Protein AF-A0A1A8WG70-F1 (afdb_monomer_lite)

Radius of gyration: 18.9 Å; chains: 1; bounding box: 45×15×54 Å

Foldseek 3Di:
DVVVLVVVLVVLVVVLVVLVVVLVVLVVVLVPQPPDDVDPVSVVVNVVSVVVNVVSVVVSVVSVVVSVVSVVVVPPVPDDD

Sequence (81 aa):
LKEDTEQKISSIEKQLILLKLEKTNRESELIRCPQYGRRTEEIKKKKFLEGKLKYLDEKINILNKSLKLIRLHGSSTGGVV

Organism: NCBI:txid864141

Secondary structure (DSSP, 8-state):
-HHHHHHHHHHHHHHHHHHHHHHHHHHHHHHTS-TT--SHHHHHHHHHHHHHHHHHHHHHHHHHHHHHHHHHHHHTTS---

pLDDT: mean 76.58, std 12.91, range [40.34, 90.62]

Structure (mmCIF, N/CA/C/O backbone):
data_AF-A0A1A8WG70-F1
#
_entry.id   AF-A0A1A8WG70-F1
#
loop_
_atom_site.group_PDB
_atom_site.id
_atom_site.type_symbol
_atom_site.label_atom_id
_atom_site.label_alt_id
_atom_site.label_comp_id
_atom_site.label_asym_id
_atom_site.label_entity_id
_atom_site.label_seq_id
_atom_site.pdbx_PDB_ins_code
_atom_site.Cartn_x
_atom_site.Cartn_y
_atom_site.Cartn_z
_atom_site.occupancy
_atom_site.B_iso_or_equiv
_atom_site.auth_seq_id
_atom_site.auth_comp_id
_atom_site.auth_asym_id
_atom_site.auth_atom_id
_atom_site.pdbx_PDB_model_num
ATOM 1 N N . LEU A 1 1 ? -13.107 -4.854 25.327 1.00 54.88 1 LEU A N 1
ATOM 2 C CA . LEU A 1 1 ? -13.710 -4.175 24.149 1.00 54.88 1 LEU A CA 1
ATOM 3 C C . LEU A 1 1 ? -12.895 -2.962 23.681 1.00 54.88 1 LEU A C 1
ATOM 5 O O . LEU A 1 1 ? -12.561 -2.924 22.503 1.00 54.88 1 LEU A O 1
ATOM 9 N N . LYS A 1 2 ? -12.511 -2.014 24.558 1.00 57.38 2 LYS A N 1
ATOM 10 C CA . LYS A 1 2 ? -11.629 -0.883 24.180 1.00 57.38 2 LYS A CA 1
ATOM 11 C C . LYS A 1 2 ? -10.229 -1.318 23.716 1.00 57.38 2 LYS A C 1
ATOM 13 O O . LYS A 1 2 ? -9.824 -0.947 22.622 1.00 57.38 2 LYS A O 1
ATOM 18 N N . GLU A 1 3 ? -9.571 -2.188 24.478 1.00 62.59 3 GLU A N 1
ATOM 19 C CA . GLU A 1 3 ? -8.192 -2.634 24.206 1.00 62.59 3 GLU A CA 1
ATOM 20 C C . GLU A 1 3 ? -8.045 -3.376 22.856 1.00 62.59 3 GLU A C 1
ATOM 22 O O . GLU A 1 3 ? -7.103 -3.141 22.105 1.00 62.59 3 GLU A O 1
ATOM 27 N N . ASP A 1 4 ? -9.047 -4.181 22.475 1.00 72.56 4 ASP A N 1
ATOM 28 C CA . ASP A 1 4 ? -9.111 -4.876 21.172 1.00 72.56 4 ASP A CA 1
ATOM 29 C C . ASP A 1 4 ? -9.233 -3.894 19.991 1.00 72.56 4 ASP A C 1
ATOM 31 O O . ASP A 1 4 ? -8.670 -4.093 18.911 1.00 72.56 4 ASP A O 1
ATOM 35 N N . THR A 1 5 ? -9.942 -2.783 20.211 1.00 72.06 5 THR A N 1
ATOM 36 C CA . THR A 1 5 ? -10.141 -1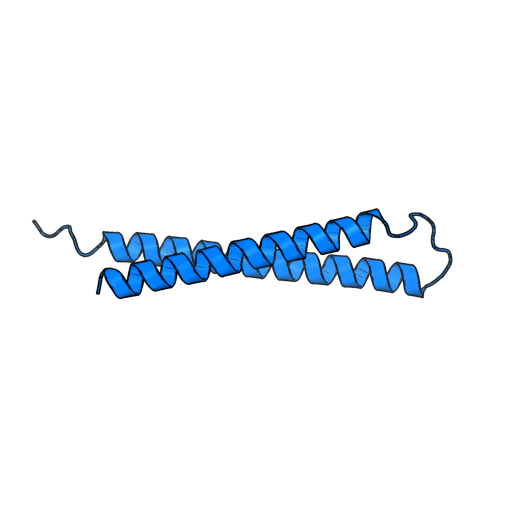.736 19.202 1.00 72.06 5 THR A CA 1
ATOM 37 C C . THR A 1 5 ? -8.865 -0.915 19.016 1.00 72.06 5 THR A C 1
ATOM 39 O O . THR A 1 5 ? -8.478 -0.630 17.883 1.00 72.06 5 THR A O 1
ATOM 42 N N . GLU A 1 6 ? -8.163 -0.588 20.102 1.00 80.31 6 GLU A N 1
ATOM 43 C CA . GLU A 1 6 ? -6.881 0.127 20.059 1.00 80.31 6 GLU A CA 1
ATOM 44 C C . GLU A 1 6 ? -5.774 -0.711 19.407 1.00 80.31 6 GLU A C 1
ATOM 46 O O . GLU A 1 6 ? -5.025 -0.200 18.571 1.00 80.31 6 GLU A O 1
ATOM 51 N N . GLN A 1 7 ? -5.718 -2.017 19.688 1.00 81.75 7 GLN A N 1
ATOM 52 C CA . GLN A 1 7 ? -4.793 -2.927 19.008 1.00 81.75 7 GLN A CA 1
ATOM 53 C C . GLN A 1 7 ? -5.084 -3.041 17.506 1.00 81.75 7 GLN A C 1
ATOM 55 O O . GLN A 1 7 ? -4.154 -3.015 16.693 1.00 81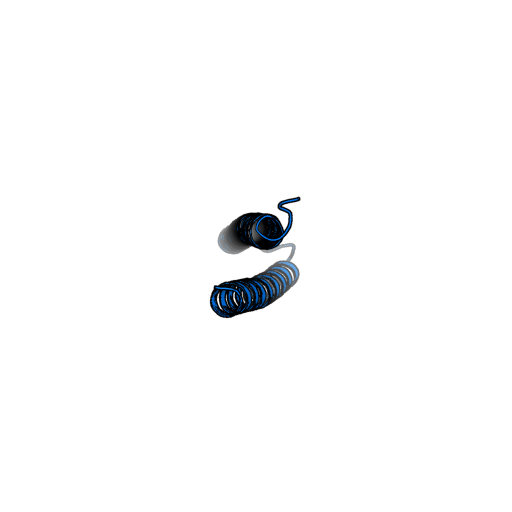.75 7 GLN A O 1
ATOM 60 N N . LYS A 1 8 ? -6.364 -3.099 17.108 1.00 79.88 8 LYS A N 1
ATOM 61 C CA . LYS A 1 8 ? -6.764 -3.061 15.690 1.00 79.88 8 LYS A CA 1
ATOM 62 C C . LYS A 1 8 ? -6.359 -1.756 15.011 1.00 79.88 8 LYS A C 1
ATOM 64 O O . LYS A 1 8 ? -5.820 -1.803 13.907 1.00 79.88 8 LYS A O 1
ATOM 69 N N . ILE A 1 9 ? -6.563 -0.612 15.665 1.00 81.81 9 ILE A N 1
ATOM 70 C CA . ILE A 1 9 ? -6.138 0.697 15.147 1.00 81.81 9 ILE A CA 1
ATOM 71 C C . ILE A 1 9 ? -4.616 0.722 14.968 1.00 81.81 9 ILE A C 1
ATOM 73 O O . ILE A 1 9 ? -4.149 1.017 13.870 1.00 81.81 9 ILE A O 1
ATOM 77 N N . SER A 1 10 ? -3.850 0.319 15.987 1.00 85.62 10 SER A N 1
ATOM 78 C CA . SER A 1 10 ? -2.383 0.276 15.923 1.00 85.62 10 SER A CA 1
ATOM 79 C C . SER A 1 10 ? -1.874 -0.649 14.810 1.00 85.62 10 SER A C 1
ATOM 81 O O . SER A 1 10 ? -0.928 -0.316 14.095 1.00 85.62 10 SER A O 1
ATOM 83 N N . SER A 1 11 ? -2.521 -1.802 14.610 1.00 87.00 11 SER A N 1
ATOM 84 C CA . SER A 1 11 ? -2.191 -2.728 13.521 1.00 87.00 11 SER A CA 1
ATOM 85 C C . SER A 1 11 ? -2.432 -2.102 12.143 1.00 87.00 11 SER A C 1
ATOM 87 O O . SER A 1 11 ? -1.558 -2.164 11.275 1.00 87.00 11 SER A O 1
ATOM 89 N N . ILE A 1 12 ? -3.574 -1.432 11.948 1.00 83.50 12 ILE A N 1
ATOM 90 C CA . ILE A 1 12 ? -3.895 -0.740 10.691 1.00 83.50 12 ILE A CA 1
ATOM 91 C C . ILE A 1 12 ? -2.923 0.422 10.444 1.00 83.50 12 ILE A C 1
ATOM 93 O O . ILE A 1 12 ? -2.455 0.597 9.320 1.00 83.50 12 ILE A O 1
ATOM 97 N N . GLU A 1 13 ? -2.556 1.183 11.476 1.00 82.56 13 GLU A N 1
ATOM 98 C CA . GLU A 1 13 ? -1.580 2.275 11.366 1.00 82.56 13 GLU A CA 1
ATOM 99 C C . GLU A 1 13 ? -0.189 1.767 10.974 1.00 82.56 13 GLU A C 1
ATOM 101 O O . GLU A 1 13 ? 0.426 2.312 10.055 1.00 82.56 13 GLU A O 1
ATOM 106 N N . LYS A 1 14 ? 0.285 0.671 11.581 1.00 90.00 14 LYS A N 1
ATOM 107 C CA . LYS A 1 14 ? 1.547 0.022 11.187 1.00 90.00 14 LYS A CA 1
ATOM 108 C C . LYS A 1 14 ? 1.510 -0.453 9.734 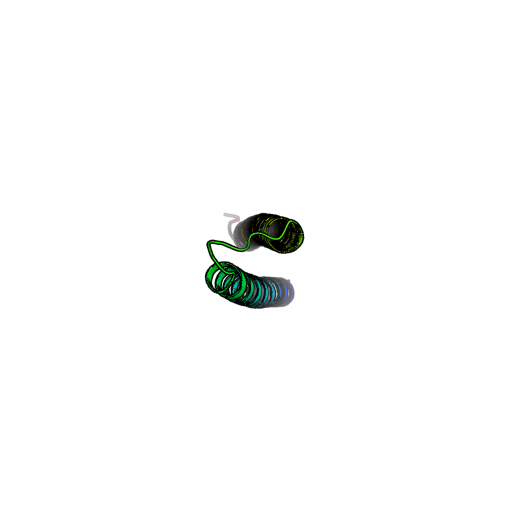1.00 90.00 14 LYS A C 1
ATOM 110 O O . LYS A 1 14 ? 2.461 -0.214 8.990 1.00 90.00 14 LYS A O 1
ATOM 115 N N . GLN A 1 15 ? 0.407 -1.068 9.299 1.00 86.69 15 GLN A N 1
ATOM 116 C CA . GLN A 1 15 ? 0.235 -1.477 7.901 1.00 86.69 15 GLN A CA 1
ATOM 117 C C . GLN A 1 15 ? 0.249 -0.276 6.948 1.00 86.69 15 GLN A C 1
ATOM 119 O O . GLN A 1 15 ? 0.881 -0.342 5.896 1.00 86.69 15 GLN A O 1
ATOM 124 N N . LEU A 1 16 ? -0.383 0.840 7.318 1.00 86.69 16 LEU A N 1
ATOM 125 C CA . LEU A 1 16 ? -0.361 2.072 6.527 1.00 86.69 16 LEU A CA 1
ATOM 126 C C . LEU A 1 16 ? 1.053 2.650 6.396 1.00 86.69 1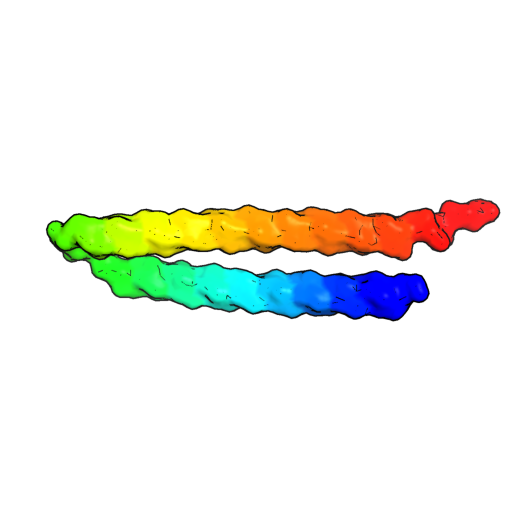6 LEU A C 1
ATOM 128 O O . LEU A 1 16 ? 1.425 3.078 5.304 1.00 86.69 16 LEU A O 1
ATOM 132 N N . ILE A 1 17 ? 1.848 2.648 7.470 1.00 88.62 17 ILE A N 1
ATOM 133 C CA . ILE A 1 17 ? 3.246 3.106 7.435 1.00 88.62 17 ILE A CA 1
ATOM 134 C C . ILE A 1 17 ? 4.067 2.237 6.476 1.00 88.62 17 ILE A C 1
ATOM 136 O O . ILE A 1 17 ? 4.758 2.769 5.609 1.00 88.62 17 ILE A O 1
ATO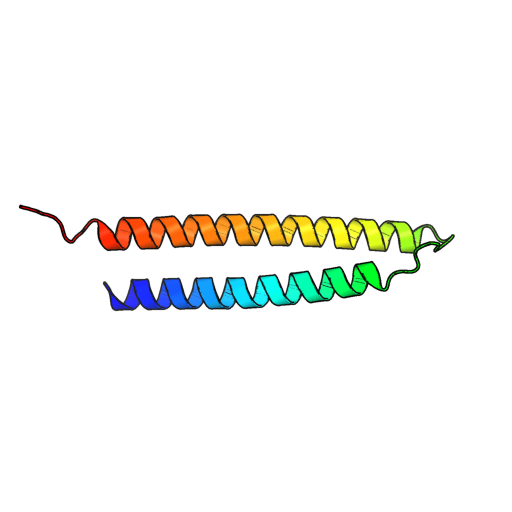M 140 N N . LEU A 1 18 ? 3.946 0.910 6.579 1.00 89.94 18 LEU A N 1
ATOM 141 C CA . LEU A 1 18 ? 4.654 -0.023 5.698 1.00 89.94 18 LEU A CA 1
ATOM 142 C C . LEU A 1 18 ? 4.260 0.160 4.227 1.00 89.94 18 LEU A C 1
ATOM 144 O O . LEU A 1 18 ? 5.129 0.199 3.359 1.00 89.94 18 LEU A O 1
ATOM 148 N N . LEU A 1 19 ? 2.966 0.331 3.940 1.00 85.38 19 LEU A N 1
ATOM 149 C CA . LEU A 1 19 ? 2.477 0.560 2.577 1.00 85.38 19 LEU A CA 1
ATOM 150 C C . LEU A 1 19 ? 2.959 1.900 2.007 1.00 85.38 19 LEU A C 1
ATOM 152 O O . LEU A 1 19 ? 3.309 1.965 0.830 1.00 85.38 19 LEU A O 1
ATOM 156 N N . LYS A 1 20 ? 3.022 2.959 2.826 1.00 84.00 20 LYS A N 1
ATOM 157 C CA . LYS A 1 20 ? 3.583 4.258 2.418 1.00 84.00 20 LYS A CA 1
ATOM 158 C C . LYS A 1 20 ? 5.076 4.157 2.114 1.00 84.00 20 LYS A C 1
ATOM 160 O O . LYS A 1 20 ? 5.503 4.663 1.084 1.00 84.00 20 LYS A O 1
ATOM 165 N N . LEU A 1 21 ? 5.850 3.467 2.954 1.00 88.25 21 LEU A N 1
ATOM 166 C CA . LEU A 1 21 ? 7.275 3.219 2.701 1.00 88.25 21 LEU A CA 1
ATOM 167 C C . LEU A 1 21 ? 7.488 2.431 1.405 1.00 88.25 21 LEU A C 1
ATOM 169 O O . LEU A 1 21 ? 8.333 2.795 0.588 1.00 88.25 21 LEU A O 1
ATOM 173 N N . GLU A 1 22 ? 6.693 1.383 1.183 1.00 85.62 22 GLU A N 1
ATOM 174 C CA . GLU A 1 22 ? 6.766 0.585 -0.040 1.00 85.62 22 GLU A CA 1
ATOM 175 C C . GLU A 1 22 ? 6.404 1.411 -1.287 1.00 85.62 22 GLU A C 1
ATOM 177 O O . GLU A 1 22 ? 7.064 1.290 -2.324 1.00 85.62 22 GLU A O 1
ATOM 182 N N . LYS A 1 23 ? 5.396 2.288 -1.174 1.00 81.25 23 LYS A N 1
ATOM 183 C CA . LYS A 1 23 ? 5.025 3.250 -2.217 1.00 81.25 23 LYS A CA 1
ATOM 184 C C . LYS A 1 23 ? 6.194 4.184 -2.536 1.00 81.25 23 LYS A C 1
ATOM 186 O O . LYS A 1 23 ? 6.631 4.218 -3.682 1.00 81.25 23 LYS A O 1
ATOM 191 N N . THR A 1 24 ? 6.763 4.851 -1.533 1.00 85.31 24 THR A N 1
ATOM 192 C CA . THR A 1 24 ? 7.888 5.785 -1.708 1.00 85.31 24 THR A CA 1
ATOM 193 C C . THR A 1 24 ? 9.126 5.109 -2.298 1.00 85.31 24 THR A C 1
ATOM 195 O O . THR A 1 24 ? 9.810 5.690 -3.147 1.00 85.31 24 THR A O 1
ATOM 198 N N . ASN A 1 25 ? 9.409 3.862 -1.911 1.00 85.81 25 ASN A N 1
ATOM 199 C CA . ASN A 1 25 ? 10.506 3.100 -2.502 1.00 85.81 25 ASN A CA 1
ATOM 200 C C . ASN A 1 25 ? 10.274 2.854 -4.003 1.00 85.81 25 ASN A C 1
ATOM 202 O O . ASN A 1 25 ? 11.165 3.107 -4.813 1.00 85.81 25 ASN A O 1
ATOM 206 N N . ARG A 1 26 ? 9.059 2.446 -4.388 1.00 80.56 26 ARG A N 1
ATOM 207 C CA . ARG A 1 26 ? 8.695 2.203 -5.795 1.00 80.56 26 ARG A CA 1
ATOM 208 C C . ARG A 1 26 ? 8.609 3.482 -6.623 1.00 80.56 26 ARG A C 1
ATOM 210 O O . ARG A 1 26 ? 9.014 3.463 -7.780 1.00 80.56 26 ARG A O 1
ATOM 217 N N . GLU A 1 27 ? 8.160 4.594 -6.045 1.00 81.06 27 GLU A N 1
ATOM 218 C CA . GLU A 1 27 ? 8.241 5.921 -6.675 1.00 81.06 27 GLU A CA 1
ATOM 219 C C . GLU A 1 27 ? 9.701 6.299 -6.939 1.00 81.06 27 GLU A C 1
ATOM 221 O O . GLU A 1 27 ? 10.044 6.733 -8.035 1.00 81.06 27 GLU A O 1
ATOM 226 N N . SER A 1 28 ? 10.592 6.035 -5.983 1.00 83.19 28 SER A N 1
ATOM 227 C CA . SER A 1 28 ? 12.028 6.272 -6.154 1.00 83.19 28 SER A CA 1
ATOM 228 C C . SER A 1 28 ? 12.656 5.356 -7.211 1.00 83.19 28 SER A C 1
ATOM 230 O O . SER A 1 28 ? 13.574 5.771 -7.914 1.00 83.19 28 SER A O 1
ATOM 232 N N . GLU A 1 29 ? 12.208 4.105 -7.343 1.00 80.56 29 GLU A N 1
ATOM 233 C CA . GLU A 1 29 ? 12.607 3.217 -8.449 1.00 80.56 29 GLU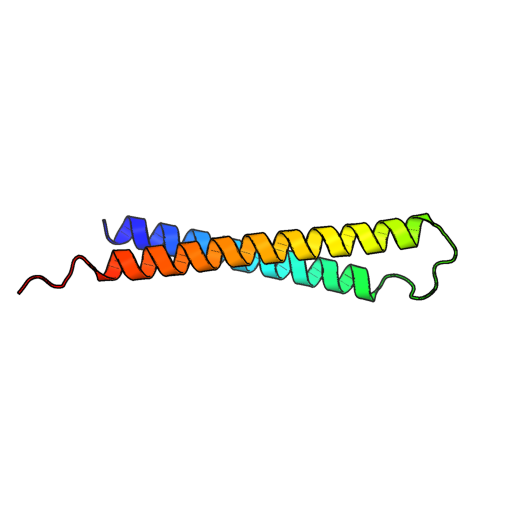 A CA 1
ATOM 234 C C . GLU A 1 29 ? 12.101 3.727 -9.806 1.00 80.56 29 GLU A C 1
ATOM 236 O O . GLU A 1 29 ? 12.819 3.645 -10.803 1.00 80.56 29 GLU A O 1
ATOM 241 N N . LEU A 1 30 ? 10.891 4.290 -9.845 1.00 75.56 30 LEU A N 1
ATOM 242 C CA . LEU A 1 30 ? 10.291 4.857 -11.050 1.00 75.56 30 LEU A CA 1
ATOM 243 C C . LEU A 1 30 ? 11.023 6.122 -11.513 1.00 75.56 30 LEU A C 1
ATOM 245 O O . LEU A 1 30 ? 11.295 6.266 -12.701 1.00 75.56 30 LEU A O 1
ATOM 249 N N . ILE A 1 31 ? 11.378 7.007 -10.578 1.00 77.56 31 ILE A N 1
ATOM 250 C CA . ILE A 1 31 ? 12.159 8.227 -10.841 1.00 77.56 31 ILE A CA 1
ATOM 251 C C . ILE A 1 31 ? 13.558 7.875 -11.360 1.00 77.56 31 ILE A C 1
ATOM 253 O O . ILE A 1 31 ? 14.084 8.555 -12.236 1.00 77.56 31 ILE A O 1
ATOM 257 N N . ARG A 1 32 ? 14.153 6.793 -10.840 1.00 77.75 32 ARG A N 1
ATOM 258 C CA . ARG A 1 32 ? 15.466 6.289 -11.266 1.00 77.75 32 ARG A CA 1
ATOM 259 C C . ARG A 1 32 ? 15.426 5.496 -12.575 1.00 77.75 32 ARG A C 1
ATOM 261 O O . ARG A 1 32 ? 16.489 5.173 -13.102 1.00 77.75 32 ARG A O 1
ATOM 268 N N . CYS A 1 33 ? 14.246 5.169 -13.110 1.00 69.06 33 CYS A N 1
ATOM 269 C CA . CYS A 1 33 ? 14.163 4.546 -14.428 1.00 69.06 33 CYS A CA 1
ATOM 270 C C . CYS A 1 33 ? 14.606 5.552 -15.503 1.00 69.06 33 CYS A C 1
ATOM 272 O O . CYS A 1 33 ? 14.138 6.694 -15.488 1.00 69.06 33 CYS A O 1
ATOM 274 N N . PRO A 1 34 ? 15.461 5.147 -16.459 1.00 68.75 34 PRO A N 1
ATOM 275 C CA . PRO A 1 34 ? 15.875 6.017 -17.550 1.00 68.75 34 PRO A CA 1
ATOM 276 C C . PRO A 1 34 ? 14.655 6.597 -18.269 1.00 68.75 34 PRO A C 1
ATOM 278 O O . PRO A 1 34 ? 13.771 5.867 -18.721 1.00 68.75 34 PRO A O 1
ATOM 281 N N . GLN A 1 35 ? 14.612 7.924 -18.397 1.00 61.50 35 GLN A N 1
ATOM 282 C CA . GLN A 1 35 ? 13.521 8.632 -19.077 1.00 61.50 35 GLN A CA 1
ATOM 283 C C . GLN A 1 35 ? 13.433 8.245 -20.569 1.00 61.50 35 GLN A C 1
ATOM 285 O O . GLN A 1 35 ? 12.365 8.330 -21.172 1.00 61.50 35 GLN A O 1
ATOM 290 N N . TYR A 1 36 ? 14.546 7.746 -21.124 1.00 58.22 36 TYR A N 1
ATOM 291 C CA . TYR A 1 36 ? 14.704 7.299 -22.504 1.00 58.22 36 TYR A CA 1
ATOM 292 C C . TYR A 1 36 ? 15.360 5.913 -22.566 1.00 58.22 36 TYR A C 1
ATOM 294 O O . TYR A 1 36 ? 16.482 5.749 -23.038 1.00 58.22 36 TYR A O 1
ATOM 302 N N . GLY A 1 37 ? 14.645 4.897 -22.089 1.00 54.12 37 GLY A N 1
ATOM 303 C CA . GLY A 1 37 ? 14.953 3.503 -22.389 1.00 54.12 37 GLY A CA 1
ATOM 304 C C . GLY A 1 37 ? 14.354 3.104 -23.737 1.00 54.12 37 GLY A C 1
ATOM 305 O O . GLY A 1 37 ? 13.141 2.942 -23.850 1.00 54.12 37 GLY A O 1
ATOM 306 N N . ARG A 1 38 ? 15.171 2.950 -24.791 1.00 58.00 38 ARG A N 1
ATOM 307 C CA . ARG A 1 38 ? 14.704 2.510 -26.130 1.00 58.00 38 ARG A CA 1
ATOM 308 C C . ARG A 1 38 ? 14.199 1.054 -26.152 1.00 58.00 38 ARG A C 1
ATOM 310 O O . ARG A 1 38 ? 13.762 0.585 -27.201 1.00 58.00 38 ARG A O 1
ATOM 317 N N . ARG A 1 39 ? 14.270 0.316 -25.036 1.00 67.31 39 ARG A N 1
ATOM 318 C CA . ARG A 1 39 ? 13.869 -1.095 -24.949 1.00 67.31 39 ARG A CA 1
ATOM 319 C C . ARG A 1 39 ? 12.461 -1.240 -24.372 1.00 67.31 39 ARG A C 1
ATOM 321 O O . ARG A 1 39 ? 12.163 -0.779 -23.275 1.00 67.31 39 ARG A O 1
ATOM 328 N N . THR A 1 40 ? 11.615 -1.975 -25.090 1.00 71.81 40 THR A N 1
ATOM 329 C CA . THR A 1 40 ? 10.234 -2.345 -24.726 1.00 71.81 40 THR A CA 1
ATOM 330 C C . THR A 1 40 ? 10.085 -2.856 -23.285 1.00 71.81 40 THR A C 1
ATOM 332 O O . THR A 1 40 ? 9.040 -2.662 -22.663 1.00 71.81 40 THR A O 1
ATOM 335 N N . GLU A 1 41 ? 11.117 -3.490 -22.728 1.00 72.50 41 GLU A N 1
ATOM 336 C CA . GLU A 1 41 ? 11.128 -3.982 -21.346 1.00 72.50 41 GLU A CA 1
ATOM 337 C C . GLU A 1 41 ? 11.131 -2.868 -20.294 1.00 72.50 41 GLU A C 1
ATOM 339 O O . GLU A 1 41 ? 10.454 -2.993 -19.276 1.00 72.50 41 GLU A O 1
ATOM 344 N N . GLU A 1 42 ? 11.810 -1.748 -20.545 1.00 71.06 42 GLU A N 1
ATOM 345 C CA . GLU A 1 42 ? 11.849 -0.613 -19.615 1.00 71.06 42 GLU A CA 1
ATOM 346 C C . GLU A 1 42 ? 10.485 0.085 -19.550 1.00 71.06 42 GLU A C 1
ATOM 348 O O . GLU A 1 42 ? 9.994 0.408 -18.468 1.00 71.06 42 GLU A O 1
ATOM 353 N N . ILE A 1 43 ? 9.804 0.209 -20.696 1.00 74.06 43 ILE A N 1
ATOM 354 C CA . ILE A 1 43 ? 8.430 0.727 -20.783 1.00 74.06 43 ILE A CA 1
ATOM 355 C C . ILE A 1 43 ? 7.452 -0.196 -20.040 1.00 74.06 43 ILE A C 1
ATOM 357 O O . ILE A 1 43 ? 6.578 0.278 -19.309 1.00 74.06 43 ILE A O 1
ATOM 361 N N . LYS A 1 44 ? 7.598 -1.521 -20.188 1.00 78.62 44 LYS A N 1
ATOM 362 C CA . LYS A 1 44 ? 6.792 -2.503 -19.442 1.00 78.62 44 LYS A CA 1
ATOM 363 C C . LYS A 1 44 ? 7.055 -2.421 -17.939 1.00 78.62 44 LYS A C 1
ATOM 365 O O . LYS A 1 44 ? 6.101 -2.430 -17.163 1.00 78.62 44 LYS A O 1
ATOM 370 N N . LYS A 1 45 ? 8.319 -2.290 -17.526 1.00 79.62 45 LYS A N 1
ATOM 371 C CA . LYS A 1 45 ? 8.711 -2.153 -16.117 1.00 79.62 45 LYS A CA 1
ATOM 372 C C . LYS A 1 45 ? 8.131 -0.879 -15.501 1.00 79.62 45 LYS A C 1
ATOM 374 O O . LYS A 1 45 ? 7.566 -0.946 -14.412 1.00 79.62 45 LYS A O 1
ATOM 379 N N . LYS A 1 46 ? 8.176 0.243 -16.227 1.00 79.31 46 LYS A N 1
ATOM 380 C CA . LYS A 1 46 ? 7.553 1.512 -15.828 1.00 79.31 46 LYS A CA 1
ATOM 381 C C . LYS A 1 46 ? 6.044 1.358 -15.603 1.00 79.31 46 LYS A C 1
ATOM 383 O O . LYS A 1 46 ? 5.572 1.616 -14.500 1.00 79.31 46 LYS A O 1
ATOM 388 N N . LYS A 1 47 ? 5.310 0.824 -16.589 1.00 81.50 47 LYS A N 1
ATOM 389 C CA . LYS A 1 47 ? 3.857 0.583 -16.471 1.00 81.50 47 LYS A CA 1
ATOM 390 C C . LYS A 1 47 ? 3.497 -0.365 -15.325 1.00 81.50 47 LYS A C 1
ATOM 392 O O . LYS A 1 47 ? 2.488 -0.175 -14.651 1.00 81.50 47 LYS A O 1
ATOM 397 N N . PHE A 1 48 ? 4.310 -1.393 -15.097 1.00 84.00 48 PHE A N 1
ATOM 398 C CA . PHE A 1 48 ? 4.101 -2.336 -14.001 1.00 84.00 48 PHE A CA 1
ATOM 399 C C . PHE A 1 48 ? 4.273 -1.674 -12.627 1.00 84.00 48 PHE A C 1
ATOM 401 O O . PHE A 1 48 ? 3.472 -1.912 -11.722 1.00 84.00 48 PHE A O 1
ATOM 408 N N . LEU A 1 49 ? 5.288 -0.818 -12.475 1.00 81.50 49 LEU A N 1
ATOM 409 C CA . LEU A 1 49 ? 5.499 -0.035 -11.258 1.00 81.50 49 LEU A CA 1
ATOM 410 C C . LEU A 1 49 ? 4.345 0.948 -11.016 1.00 81.50 49 LEU A C 1
ATOM 412 O O . LEU A 1 49 ? 3.829 0.994 -9.903 1.00 81.50 49 LEU A O 1
ATOM 416 N N . GLU A 1 50 ? 3.876 1.652 -12.049 1.00 83.88 50 GLU A N 1
ATOM 417 C CA . GLU A 1 50 ? 2.708 2.545 -11.960 1.00 83.88 50 GLU A CA 1
ATOM 418 C C . GLU A 1 50 ? 1.436 1.792 -11.532 1.00 83.88 50 GLU A C 1
ATOM 420 O O . GLU A 1 50 ? 0.710 2.242 -10.644 1.00 83.88 50 GLU A O 1
ATOM 425 N N . GLY A 1 51 ? 1.192 0.602 -12.094 1.00 87.00 51 GLY A N 1
ATOM 426 C CA . GLY A 1 51 ? 0.074 -0.255 -11.690 1.00 87.00 51 GLY A CA 1
ATOM 427 C C . GLY A 1 51 ? 0.164 -0.706 -10.229 1.00 87.00 51 GLY A C 1
ATOM 428 O O . GLY A 1 51 ? -0.832 -0.673 -9.505 1.00 87.00 51 GLY A O 1
ATOM 429 N N . LYS A 1 52 ? 1.367 -1.065 -9.760 1.00 86.06 52 LYS A N 1
ATOM 430 C CA . LYS A 1 52 ? 1.602 -1.395 -8.345 1.00 86.06 52 LYS A CA 1
ATOM 431 C C . LYS A 1 52 ? 1.377 -0.200 -7.422 1.00 86.06 52 LYS A C 1
ATOM 433 O O . LYS A 1 52 ? 0.806 -0.385 -6.352 1.00 86.06 52 LYS A O 1
ATOM 438 N N . LEU A 1 53 ? 1.803 0.999 -7.817 1.00 84.88 53 LEU A N 1
ATOM 439 C CA . LEU A 1 53 ? 1.574 2.220 -7.040 1.00 84.88 53 LEU A CA 1
ATOM 440 C C . LEU A 1 53 ? 0.080 2.510 -6.899 1.00 84.88 53 LEU A C 1
ATOM 442 O O . LEU A 1 53 ? -0.394 2.716 -5.785 1.00 84.88 53 LEU A O 1
ATOM 446 N N . LYS A 1 54 ? -0.676 2.408 -7.998 1.00 86.88 54 LYS A N 1
ATOM 447 C CA . LYS A 1 54 ? -2.133 2.568 -7.976 1.00 86.88 54 LYS A CA 1
ATOM 448 C C . LYS A 1 54 ? -2.808 1.564 -7.034 1.00 86.88 54 LYS A C 1
ATOM 450 O O . LYS A 1 54 ? -3.637 1.952 -6.216 1.00 86.88 54 LYS A O 1
ATOM 455 N N . TYR A 1 55 ? -2.403 0.295 -7.093 1.00 88.00 55 TYR A N 1
ATOM 456 C CA . TYR A 1 55 ? -2.909 -0.734 -6.182 1.00 88.00 55 TYR A CA 1
ATOM 457 C C . TYR A 1 55 ? -2.598 -0.421 -4.708 1.00 88.00 55 TYR A C 1
ATOM 459 O O . TYR A 1 55 ? -3.451 -0.604 -3.837 1.00 88.00 55 TYR A O 1
ATOM 467 N N . LEU A 1 56 ? -1.392 0.078 -4.413 1.00 84.06 56 LEU A N 1
ATOM 468 C CA . LEU A 1 56 ? -1.027 0.501 -3.061 1.00 84.06 56 LEU A CA 1
ATOM 469 C C . LEU A 1 56 ? -1.871 1.685 -2.582 1.00 84.06 56 LEU A C 1
ATOM 471 O O . LEU A 1 56 ? -2.326 1.665 -1.439 1.00 84.06 56 LEU A O 1
ATOM 475 N N . ASP A 1 57 ? -2.128 2.674 -3.438 1.00 84.25 57 ASP A N 1
ATOM 476 C CA . ASP A 1 57 ? -3.010 3.801 -3.117 1.00 84.25 57 ASP A CA 1
ATOM 477 C C . ASP A 1 57 ? -4.442 3.347 -2.820 1.00 84.25 57 ASP A C 1
ATOM 479 O O . ASP A 1 57 ? -5.032 3.768 -1.822 1.00 84.25 57 ASP A O 1
ATOM 483 N N . GLU A 1 58 ? -4.996 2.439 -3.626 1.00 90.00 58 GLU A N 1
ATOM 484 C CA . GLU A 1 58 ? -6.321 1.867 -3.371 1.00 90.00 58 GLU A CA 1
ATOM 485 C C . GLU A 1 58 ? -6.360 1.116 -2.034 1.00 90.00 58 GLU A C 1
ATOM 487 O O . GLU A 1 58 ? -7.277 1.322 -1.232 1.00 90.00 58 GLU A O 1
ATOM 492 N N . LYS A 1 59 ? -5.329 0.319 -1.732 1.00 87.88 59 LYS A N 1
ATOM 493 C CA . LYS A 1 59 ? -5.221 -0.407 -0.459 1.00 87.88 59 LYS A CA 1
ATOM 494 C C . LYS A 1 59 ? -5.110 0.540 0.740 1.00 87.88 59 LYS A C 1
ATOM 496 O O . LYS A 1 59 ? -5.784 0.329 1.748 1.00 87.88 59 LYS A O 1
ATOM 501 N N . ILE A 1 60 ? -4.318 1.608 0.626 1.00 87.19 60 ILE A N 1
ATOM 502 C CA . ILE A 1 60 ? -4.212 2.668 1.641 1.00 87.19 60 ILE A CA 1
ATOM 503 C C . ILE A 1 60 ? -5.567 3.355 1.842 1.00 87.19 60 ILE A C 1
ATOM 505 O O . ILE A 1 60 ? -5.977 3.586 2.979 1.00 87.19 60 ILE A O 1
ATOM 509 N N . ASN A 1 61 ? -6.290 3.656 0.763 1.00 90.62 61 ASN A N 1
ATOM 510 C CA . ASN A 1 61 ? -7.600 4.299 0.833 1.00 90.62 61 ASN A CA 1
ATOM 511 C C . ASN A 1 61 ? -8.633 3.414 1.549 1.00 90.62 61 ASN A C 1
ATOM 513 O O . ASN A 1 61 ? -9.353 3.889 2.428 1.00 90.62 61 ASN A O 1
ATOM 517 N N . ILE A 1 62 ? -8.672 2.115 1.235 1.00 90.62 62 ILE A N 1
ATOM 518 C CA . ILE A 1 62 ? -9.553 1.148 1.908 1.00 90.62 62 ILE A CA 1
ATOM 519 C C . ILE A 1 62 ? -9.215 1.053 3.400 1.00 90.62 62 ILE A C 1
ATOM 521 O O . ILE A 1 62 ? -10.116 1.136 4.236 1.00 90.62 62 ILE A O 1
ATOM 525 N N . LEU A 1 63 ? -7.929 0.940 3.750 1.00 84.69 63 LEU A N 1
ATOM 526 C CA . LEU A 1 63 ? -7.489 0.887 5.147 1.00 84.69 63 LEU A CA 1
ATOM 527 C C . LEU A 1 63 ? -7.821 2.177 5.906 1.00 84.69 63 LEU A C 1
ATOM 529 O O . LEU A 1 63 ? -8.304 2.103 7.031 1.00 84.69 63 LEU A O 1
ATOM 533 N N . ASN A 1 64 ? -7.659 3.350 5.289 1.00 85.38 64 ASN A N 1
ATOM 534 C CA . ASN A 1 64 ? -8.053 4.630 5.885 1.00 85.38 64 ASN A CA 1
ATOM 535 C C . ASN A 1 64 ? -9.569 4.733 6.103 1.00 85.38 64 ASN A C 1
ATOM 537 O O . ASN A 1 64 ? -10.009 5.209 7.150 1.00 85.38 64 ASN A O 1
ATOM 541 N N . LYS A 1 65 ? -10.383 4.273 5.144 1.00 88.31 65 LYS A N 1
ATOM 542 C CA . LYS A 1 65 ? -11.844 4.208 5.307 1.00 88.31 65 LYS A CA 1
ATOM 543 C C . LYS A 1 65 ? -12.231 3.262 6.442 1.00 88.31 65 LYS A C 1
ATOM 545 O O . LYS A 1 65 ? -13.049 3.634 7.276 1.00 88.31 65 LYS A O 1
ATOM 550 N N . SER A 1 66 ? -11.604 2.088 6.511 1.00 82.69 66 SER A N 1
ATOM 551 C CA . SER A 1 66 ? -11.810 1.119 7.594 1.00 82.69 66 SER A CA 1
ATOM 552 C C . SER A 1 66 ? -11.433 1.706 8.957 1.00 82.69 66 SER A C 1
ATOM 554 O O . SER A 1 66 ? -12.224 1.663 9.895 1.00 82.69 66 SER A O 1
ATOM 556 N N . LEU A 1 67 ? -10.281 2.375 9.047 1.00 82.81 67 LEU A N 1
ATOM 557 C CA . LEU A 1 67 ? -9.833 3.071 10.252 1.00 82.81 67 LEU A CA 1
ATOM 558 C C . LEU A 1 67 ? -10.831 4.156 10.687 1.00 82.81 67 LEU A C 1
ATOM 560 O O . LEU A 1 67 ? -11.158 4.258 11.868 1.00 82.81 67 LEU A O 1
ATOM 564 N N . LYS A 1 68 ? -11.352 4.945 9.737 1.00 85.19 68 LYS A N 1
ATOM 565 C CA . LYS A 1 68 ? -12.371 5.970 10.005 1.00 85.19 68 LYS A CA 1
ATOM 566 C C . LYS A 1 68 ? -13.664 5.352 10.544 1.00 85.19 68 LYS A C 1
ATOM 568 O O . LYS A 1 68 ? -14.223 5.889 11.494 1.00 85.19 68 LYS A O 1
ATOM 573 N N . LEU A 1 69 ? -14.110 4.231 9.976 1.00 83.88 69 LEU A N 1
ATOM 574 C CA . LEU A 1 69 ? -15.299 3.508 10.438 1.00 83.88 69 LEU A CA 1
ATOM 575 C C . LEU A 1 69 ? -15.107 2.934 11.843 1.00 83.88 69 LEU A C 1
ATOM 577 O O . LEU A 1 69 ? -15.975 3.121 12.686 1.00 83.88 69 LEU A O 1
ATOM 581 N N . ILE A 1 70 ? -13.962 2.301 12.119 1.00 81.31 70 ILE A N 1
ATOM 582 C CA . ILE A 1 70 ? -13.639 1.756 13.447 1.00 81.31 70 ILE A CA 1
ATOM 583 C C . ILE A 1 70 ? -13.605 2.875 14.491 1.00 81.31 70 ILE A C 1
ATOM 585 O O . ILE A 1 70 ? -14.176 2.722 15.567 1.00 81.31 70 ILE A O 1
ATOM 589 N N . ARG A 1 71 ? -12.990 4.020 14.166 1.00 79.25 71 ARG A N 1
ATOM 590 C CA . ARG A 1 71 ? -12.974 5.197 15.047 1.00 79.25 71 ARG A CA 1
ATOM 591 C C . ARG A 1 71 ? -14.383 5.741 15.290 1.00 79.25 71 ARG A C 1
ATOM 593 O O . ARG A 1 71 ? -14.719 6.007 16.434 1.00 79.25 71 ARG A O 1
ATOM 600 N N . LEU A 1 72 ? -15.216 5.841 14.251 1.00 79.88 72 LEU A N 1
ATOM 601 C CA . LEU A 1 72 ? -16.594 6.331 14.359 1.00 79.88 72 LEU A CA 1
ATOM 602 C C . LEU A 1 72 ? -17.485 5.395 15.198 1.00 79.88 72 LEU A C 1
ATOM 604 O O . LEU A 1 72 ? -18.211 5.855 16.073 1.00 79.88 72 LEU A O 1
ATOM 608 N N . HIS A 1 73 ? -17.399 4.080 14.975 1.00 68.62 73 HIS A N 1
ATOM 609 C CA . HIS A 1 73 ? -18.148 3.081 15.747 1.00 68.62 73 HIS A CA 1
ATOM 610 C C . HIS A 1 73 ? -17.642 2.950 17.188 1.00 68.62 73 HIS A C 1
ATOM 612 O O . HIS A 1 73 ? -18.451 2.809 18.100 1.00 68.62 73 HIS A O 1
ATOM 618 N N . GLY A 1 74 ? -16.330 3.060 17.418 1.00 60.09 74 GLY A N 1
ATOM 619 C CA . GLY A 1 74 ? -15.747 3.071 18.763 1.00 60.09 74 GLY A CA 1
ATOM 620 C C . GLY A 1 74 ? -16.157 4.288 19.604 1.00 60.09 74 GLY A C 1
ATOM 621 O O . GLY A 1 74 ? -16.088 4.230 20.829 1.00 60.09 74 GLY A O 1
ATOM 622 N N . SER A 1 75 ? -16.618 5.373 18.968 1.00 53.06 75 SER A N 1
ATOM 623 C CA . SER A 1 75 ? -17.174 6.560 19.635 1.00 53.06 75 SER A CA 1
ATOM 624 C C . SER A 1 75 ? -18.685 6.484 19.910 1.00 53.06 75 SER A C 1
ATOM 626 O O . SER A 1 75 ? -19.177 7.227 20.753 1.00 53.06 75 SER A O 1
ATOM 628 N N . SER A 1 76 ? -19.433 5.597 19.241 1.00 46.84 76 SER A N 1
ATOM 629 C CA . SER A 1 76 ? -20.907 5.598 19.270 1.00 46.84 76 SER A CA 1
ATOM 630 C C . SER A 1 76 ? -21.540 4.783 20.410 1.00 46.84 76 SER A C 1
ATOM 632 O O . SER A 1 76 ? -22.758 4.798 20.553 1.00 46.84 76 SER A O 1
ATOM 634 N N . THR A 1 77 ? -20.756 4.102 21.254 1.00 47.25 77 THR A N 1
ATOM 635 C CA . THR A 1 77 ? -21.256 3.350 22.430 1.00 47.25 77 THR A CA 1
ATOM 636 C C . THR A 1 77 ? -21.061 4.091 23.761 1.00 47.25 77 THR A C 1
ATOM 638 O O . THR A 1 77 ? -20.979 3.459 24.810 1.00 47.25 77 THR A O 1
ATOM 641 N N . GLY A 1 78 ? -20.944 5.422 23.732 1.00 46.03 78 GLY A N 1
ATOM 642 C CA . GLY A 1 78 ? -20.748 6.266 24.922 1.00 46.03 78 GLY A CA 1
ATOM 643 C C . GLY A 1 78 ? -21.744 7.417 25.074 1.00 46.03 78 GLY A C 1
ATOM 644 O O . GLY A 1 78 ? -21.485 8.323 25.856 1.00 46.03 78 GLY A O 1
ATOM 645 N N . GLY A 1 79 ? -22.845 7.413 24.319 1.00 45.44 79 GLY A N 1
ATOM 646 C CA . GLY A 1 79 ? -23.886 8.435 24.394 1.00 45.44 79 GLY A CA 1
ATOM 647 C C . GLY A 1 79 ? -25.263 7.795 24.462 1.00 45.44 79 GLY A C 1
ATOM 648 O O . GLY A 1 79 ? -25.954 7.718 23.452 1.00 45.44 79 GLY A O 1
ATOM 649 N N . VAL A 1 80 ? -25.641 7.319 25.645 1.00 43.94 80 VAL A N 1
ATOM 650 C CA . VAL A 1 80 ? -27.049 7.146 26.006 1.00 43.94 80 VAL A CA 1
ATOM 651 C C . VAL A 1 80 ? -27.290 8.103 27.167 1.00 43.94 80 VAL A C 1
ATOM 653 O O . VAL A 1 80 ? -26.522 8.104 28.129 1.00 43.94 80 VAL A O 1
ATOM 656 N N . VAL A 1 81 ? -28.273 8.973 26.950 1.00 40.34 81 VAL A N 1
ATOM 657 C CA . VAL A 1 81 ? -28.900 9.897 27.902 1.00 40.34 81 VAL A CA 1
ATOM 658 C C . VAL A 1 81 ? -29.264 9.245 29.231 1.00 40.34 81 VAL A C 1
ATOM 660 O O . VAL A 1 81 ? -29.575 8.033 29.225 1.00 40.34 81 VAL A O 1
#